Protein AF-A0A8C8VRB6-F1 (afdb_monomer)

Structure (mmCIF, N/CA/C/O backbone):
data_AF-A0A8C8VRB6-F1
#
_entry.id   AF-A0A8C8VRB6-F1
#
loop_
_atom_site.group_PDB
_atom_site.id
_atom_site.type_symbol
_atom_site.label_atom_id
_atom_site.label_alt_id
_atom_site.label_comp_id
_atom_site.label_asym_id
_atom_site.label_entity_id
_atom_site.label_seq_id
_atom_site.pdbx_PDB_ins_code
_atom_site.Cartn_x
_atom_site.Cartn_y
_atom_site.Cartn_z
_atom_site.occupancy
_atom_site.B_iso_or_equiv
_atom_site.auth_seq_id
_atom_site.auth_comp_id
_atom_site.auth_asym_id
_atom_site.auth_atom_id
_atom_site.pdbx_PDB_model_num
ATOM 1 N N . MET A 1 1 ? -21.971 -21.021 -12.990 1.00 37.38 1 MET A N 1
ATOM 2 C CA . MET A 1 1 ? -22.460 -20.361 -11.762 1.00 37.38 1 MET A CA 1
ATOM 3 C C . MET A 1 1 ? -21.632 -20.880 -10.601 1.00 37.38 1 MET A C 1
ATOM 5 O O . MET A 1 1 ? -21.722 -22.059 -10.300 1.00 37.38 1 MET A O 1
ATOM 9 N N . ALA A 1 2 ? -20.735 -20.063 -10.048 1.00 37.47 2 ALA A N 1
ATOM 10 C CA . ALA A 1 2 ? -19.835 -20.488 -8.977 1.00 37.47 2 ALA A CA 1
ATOM 11 C C . ALA A 1 2 ? -20.489 -20.199 -7.619 1.00 37.47 2 ALA A C 1
ATOM 13 O O . ALA A 1 2 ? -20.656 -19.039 -7.243 1.00 37.47 2 ALA A O 1
ATOM 14 N N . GLN A 1 3 ? -20.892 -21.255 -6.909 1.00 40.66 3 GLN A N 1
ATOM 15 C CA . GLN A 1 3 ? -21.327 -21.177 -5.517 1.00 40.66 3 GLN A CA 1
ATOM 16 C C . GLN A 1 3 ? -20.149 -20.713 -4.658 1.00 40.66 3 GLN A C 1
ATOM 18 O O . GLN A 1 3 ? -19.185 -21.440 -4.433 1.00 40.66 3 GLN A O 1
ATOM 23 N N . ARG A 1 4 ? -20.226 -19.469 -4.190 1.00 38.62 4 ARG A N 1
ATOM 24 C CA . ARG A 1 4 ? -19.318 -18.927 -3.184 1.00 38.62 4 ARG A CA 1
ATOM 25 C C . ARG A 1 4 ? -19.752 -19.516 -1.845 1.00 38.62 4 ARG A C 1
ATOM 27 O O . ARG A 1 4 ? -20.738 -19.066 -1.268 1.00 38.62 4 ARG A O 1
ATOM 34 N N . SER A 1 5 ? -19.062 -20.560 -1.395 1.00 39.59 5 SER A N 1
ATOM 35 C CA . SER A 1 5 ? -19.262 -21.134 -0.067 1.00 39.59 5 SER A CA 1
ATOM 36 C C . SER A 1 5 ? -18.956 -20.057 0.971 1.00 39.59 5 SER A C 1
ATOM 38 O O . SER A 1 5 ? -17.799 -19.685 1.181 1.00 39.59 5 SER A O 1
ATOM 40 N N . VAL A 1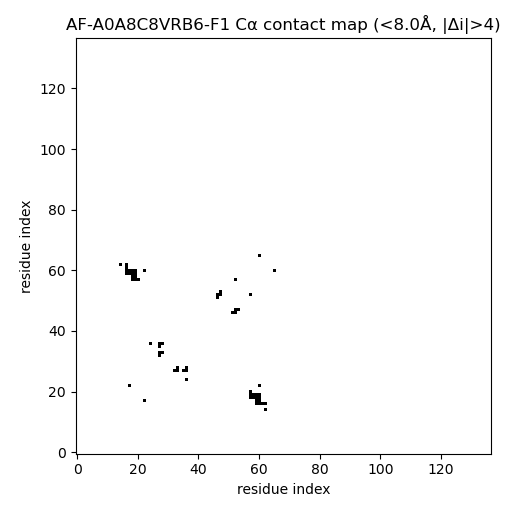 6 ? -20.002 -19.514 1.587 1.00 39.94 6 VAL A N 1
ATOM 41 C CA . VAL A 1 6 ? -19.881 -18.654 2.760 1.00 39.94 6 VAL A CA 1
ATOM 42 C C . VAL A 1 6 ? -19.412 -19.556 3.897 1.00 39.94 6 VAL A C 1
ATOM 44 O O . VAL A 1 6 ? -20.207 -20.236 4.538 1.00 39.94 6 VAL A O 1
ATOM 47 N N . LEU A 1 7 ? -18.098 -19.609 4.108 1.00 40.41 7 LEU A N 1
ATOM 48 C CA . LEU A 1 7 ? -17.514 -20.124 5.339 1.00 40.41 7 LEU A CA 1
ATOM 49 C C . LEU A 1 7 ? -17.917 -19.160 6.457 1.00 40.41 7 LEU A C 1
ATOM 51 O O . LEU A 1 7 ? -17.192 -18.224 6.785 1.00 40.41 7 LEU A O 1
ATOM 55 N N . THR A 1 8 ? -19.101 -19.369 7.033 1.00 40.31 8 THR A N 1
ATOM 56 C CA . THR A 1 8 ? -19.406 -18.861 8.367 1.00 40.31 8 THR A CA 1
ATOM 57 C C . THR A 1 8 ? -18.525 -19.650 9.324 1.00 40.31 8 THR A C 1
ATOM 59 O O . THR A 1 8 ? -18.917 -20.701 9.833 1.00 40.31 8 THR A O 1
ATOM 62 N N . SER A 1 9 ? -17.290 -19.183 9.500 1.00 38.28 9 SER A N 1
ATOM 63 C CA . SER A 1 9 ? -16.442 -19.610 10.600 1.00 38.28 9 SER A CA 1
ATOM 64 C C . SER A 1 9 ? -17.174 -19.232 11.883 1.00 38.28 9 SER A C 1
ATOM 66 O O . SER A 1 9 ? -17.125 -18.086 12.328 1.00 38.28 9 SER A O 1
ATOM 68 N N . LYS A 1 10 ? -17.928 -20.184 12.439 1.00 47.88 10 LYS A N 1
ATOM 69 C CA . LYS A 1 10 ? -18.382 -20.136 13.824 1.00 47.88 10 LYS A CA 1
ATOM 70 C C . LYS A 1 10 ? -17.127 -20.286 14.674 1.00 47.88 10 LYS A C 1
ATOM 72 O O . LYS A 1 10 ? -16.773 -21.387 15.080 1.00 47.88 10 LYS A O 1
ATOM 77 N N . HIS A 1 11 ? -16.397 -19.191 14.861 1.00 42.44 11 HIS A N 1
ATOM 78 C CA . HIS A 1 11 ? -15.470 -19.104 15.973 1.00 42.44 11 HIS A CA 1
ATOM 79 C C . HIS A 1 11 ? -16.326 -19.178 17.231 1.00 42.44 11 HIS A C 1
ATOM 81 O O . HIS A 1 11 ? -17.043 -18.237 17.557 1.00 42.44 11 HIS A O 1
ATOM 87 N N . SER A 1 12 ? -16.290 -20.338 17.882 1.00 45.09 12 SER A N 1
ATOM 88 C CA . SER A 1 12 ? -16.631 -20.489 19.288 1.00 45.09 12 SER A CA 1
ATOM 89 C C . SER A 1 12 ? -15.631 -19.644 20.073 1.00 45.09 12 SER A C 1
ATOM 91 O O . SER A 1 12 ? -14.579 -20.126 20.497 1.00 45.09 12 SER A O 1
ATOM 93 N N . VAL A 1 13 ? -15.893 -18.340 20.138 1.00 46.09 13 VAL A N 1
ATOM 94 C CA . VAL A 1 13 ? -15.197 -17.443 21.050 1.00 46.09 13 VAL A CA 1
ATOM 95 C C . VAL A 1 13 ? -15.607 -17.903 22.436 1.00 46.09 13 VAL A C 1
ATOM 97 O O . VAL A 1 13 ? -16.791 -18.071 22.697 1.00 46.09 13 VAL A O 1
ATOM 100 N N . SER A 1 14 ? -14.622 -18.196 23.277 1.00 44.44 14 SER A N 1
ATOM 101 C CA . SER A 1 14 ? -14.837 -18.550 24.674 1.00 44.44 14 SER A CA 1
ATOM 102 C C . SER A 1 14 ? -15.717 -17.476 25.317 1.00 44.44 14 SER A C 1
ATOM 104 O O . SER A 1 14 ? -15.251 -16.361 25.538 1.00 44.44 14 SER A O 1
ATOM 106 N N . GLU A 1 15 ? -16.981 -17.820 25.564 1.00 52.44 15 GLU A N 1
ATOM 107 C CA . GLU A 1 15 ? -18.010 -17.033 26.251 1.00 52.44 15 GLU A CA 1
ATOM 108 C C . GLU A 1 15 ? -17.627 -16.902 27.731 1.00 52.44 15 GLU A C 1
ATOM 110 O O . GLU A 1 15 ? -18.262 -17.477 28.608 1.00 52.44 15 GLU A O 1
ATOM 115 N N . ILE A 1 16 ? -16.510 -16.239 28.033 1.00 55.19 16 ILE A N 1
ATOM 116 C CA . ILE A 1 16 ? -16.283 -15.741 29.387 1.00 55.19 16 ILE A CA 1
ATOM 117 C C . ILE A 1 16 ? -17.042 -14.420 29.421 1.00 55.19 16 ILE A C 1
ATOM 119 O O . ILE A 1 16 ? -16.615 -13.484 28.740 1.00 55.19 16 ILE A O 1
ATOM 123 N N . PRO A 1 17 ? -18.181 -14.342 30.125 1.00 61.75 17 PRO A N 1
ATOM 124 C CA . PRO A 1 17 ? -19.007 -13.153 30.082 1.00 61.75 17 PRO A CA 1
ATOM 125 C C . PRO A 1 17 ? -18.213 -11.983 30.670 1.00 61.75 17 PRO A C 1
ATOM 127 O O . PRO A 1 17 ? -17.714 -12.065 31.795 1.00 61.75 17 PRO A O 1
ATOM 130 N N . GLU A 1 18 ? -18.047 -10.916 29.891 1.00 66.50 18 GLU A N 1
ATOM 131 C CA . GLU A 1 18 ? -17.346 -9.718 30.351 1.00 66.50 18 GLU A CA 1
ATOM 132 C C . GLU A 1 18 ? -18.198 -9.064 31.447 1.00 66.50 18 GLU A C 1
ATOM 134 O O . GLU A 1 18 ? -19.415 -8.893 31.291 1.00 66.50 18 GLU A O 1
ATOM 139 N N . ILE A 1 19 ? -17.580 -8.744 32.582 1.00 78.38 19 ILE A N 1
ATOM 140 C CA . ILE A 1 19 ? -18.267 -8.076 33.687 1.00 78.38 19 ILE A CA 1
ATOM 141 C C . ILE A 1 19 ? -18.457 -6.602 33.292 1.00 78.38 19 ILE A C 1
ATOM 143 O O . ILE A 1 19 ? -17.626 -6.009 32.601 1.00 78.38 19 ILE A O 1
ATOM 147 N N . VAL A 1 20 ? -19.592 -6.009 33.669 1.00 79.31 20 VAL A N 1
ATOM 148 C CA . VAL A 1 20 ? -19.974 -4.645 33.257 1.00 79.31 20 VAL A CA 1
ATOM 149 C C . VAL A 1 20 ? -18.933 -3.576 33.632 1.00 79.31 20 VAL A C 1
ATOM 151 O O . VAL A 1 20 ? -18.783 -2.595 32.902 1.00 79.31 20 VAL A O 1
ATOM 154 N N . ASP A 1 21 ? -18.194 -3.750 34.728 1.00 80.81 21 ASP A N 1
ATOM 155 C CA . ASP A 1 21 ? -17.138 -2.828 35.159 1.00 80.81 21 ASP A CA 1
ATOM 156 C C . ASP A 1 21 ? -15.890 -2.888 34.262 1.00 80.81 21 ASP A C 1
ATOM 158 O O . ASP A 1 21 ? -15.427 -1.840 33.797 1.00 80.81 21 ASP A O 1
ATOM 162 N N . ASP A 1 22 ? -15.398 -4.090 33.947 1.00 82.19 22 ASP A N 1
ATOM 163 C CA . ASP A 1 22 ? -14.299 -4.311 32.993 1.00 82.19 22 ASP A CA 1
ATOM 164 C C . ASP A 1 22 ? -14.646 -3.724 31.624 1.00 82.19 22 ASP A C 1
ATOM 166 O O . ASP A 1 22 ? -13.861 -3.003 31.001 1.00 82.19 22 ASP A O 1
ATOM 170 N N . PHE A 1 23 ? -15.879 -3.961 31.191 1.00 83.69 23 PHE A N 1
ATOM 171 C CA . PHE A 1 23 ? -16.415 -3.432 29.955 1.00 83.69 23 PHE A CA 1
ATOM 172 C C . PHE A 1 23 ? -16.425 -1.900 29.897 1.00 83.69 23 PHE A C 1
ATOM 174 O O . PHE A 1 23 ? -15.981 -1.311 28.905 1.00 83.69 23 PHE A O 1
ATOM 181 N N . LEU A 1 24 ? -16.934 -1.242 30.943 1.00 84.50 24 LEU A N 1
ATOM 182 C CA . LEU A 1 24 ? -16.966 0.218 31.034 1.00 84.50 24 LEU A CA 1
ATOM 183 C C . LEU A 1 24 ? -15.546 0.783 31.024 1.00 84.50 24 LEU A C 1
ATOM 185 O O . LEU A 1 24 ? -15.276 1.735 30.290 1.00 84.50 24 LEU A O 1
ATOM 189 N N . CYS A 1 25 ? -14.618 0.157 31.749 1.00 88.25 25 CYS A N 1
ATOM 190 C CA . CYS A 1 25 ? -13.213 0.553 31.736 1.00 88.25 25 CYS A CA 1
ATOM 191 C C . CYS A 1 25 ? -12.616 0.442 30.324 1.00 88.25 25 CYS A C 1
ATOM 193 O O . CYS A 1 25 ? -12.082 1.422 29.795 1.00 88.25 25 CYS A O 1
ATOM 195 N N . ASN A 1 26 ? -12.779 -0.711 29.671 1.00 87.31 26 ASN A N 1
ATOM 196 C CA . ASN A 1 26 ? -12.305 -0.961 28.308 1.00 87.31 26 ASN A CA 1
ATOM 197 C C . ASN A 1 26 ? -12.916 0.023 27.297 1.00 87.31 26 ASN A C 1
ATOM 199 O O . ASN A 1 26 ? -12.225 0.534 26.408 1.00 87.31 26 ASN A O 1
ATOM 203 N N . PHE A 1 27 ? -14.205 0.334 27.445 1.00 87.00 27 PHE A N 1
ATOM 204 C CA . PHE A 1 27 ? -14.904 1.317 26.626 1.00 87.00 27 PHE A CA 1
ATOM 205 C C . PHE A 1 27 ? -14.315 2.722 26.796 1.00 87.00 27 PHE A C 1
ATOM 207 O O . PHE A 1 27 ? -13.968 3.362 25.801 1.00 87.00 27 PHE A O 1
ATOM 214 N N . LEU A 1 28 ? -14.161 3.197 28.035 1.00 90.50 28 LEU A N 1
ATOM 215 C CA . LEU A 1 28 ? -13.638 4.534 28.325 1.00 90.50 28 LEU A CA 1
ATOM 216 C C . LEU A 1 28 ? -12.186 4.692 27.848 1.00 90.50 28 LEU A C 1
ATOM 218 O O . LEU A 1 28 ? -11.851 5.728 27.267 1.00 90.50 28 LEU A O 1
ATOM 222 N N . VAL A 1 29 ? -11.352 3.654 28.001 1.00 89.69 29 VAL A N 1
ATOM 223 C CA . VAL A 1 29 ? -9.986 3.615 27.449 1.00 89.69 29 VAL A CA 1
ATOM 224 C C . VAL A 1 29 ? -10.018 3.742 25.929 1.00 89.69 29 VAL A C 1
ATOM 226 O O . VAL A 1 29 ? -9.342 4.605 25.366 1.00 89.69 29 VAL A O 1
ATOM 229 N N . ARG A 1 30 ? -10.833 2.928 25.246 1.00 85.62 30 ARG A N 1
ATOM 230 C CA . ARG A 1 30 ? -10.921 2.948 23.778 1.00 85.62 30 ARG A CA 1
ATOM 231 C C . ARG A 1 30 ? -11.426 4.283 23.237 1.00 85.62 30 ARG A C 1
ATOM 233 O O . ARG A 1 30 ? -10.991 4.708 22.170 1.00 85.62 30 ARG A O 1
ATOM 240 N N . MET A 1 31 ? -12.330 4.936 23.959 1.00 88.94 31 MET A N 1
ATOM 241 C CA . MET A 1 31 ? -12.861 6.250 23.595 1.00 88.94 31 MET A CA 1
ATOM 242 C C . MET A 1 31 ? -11.939 7.412 24.003 1.00 88.94 31 MET A C 1
ATOM 244 O O . MET A 1 31 ? -12.255 8.563 23.713 1.00 88.94 31 MET A O 1
ATOM 248 N N . GLY A 1 32 ? -10.802 7.141 24.658 1.00 91.06 32 GLY A N 1
ATOM 249 C CA . GLY A 1 32 ? -9.841 8.163 25.084 1.00 91.06 32 GLY A CA 1
ATOM 250 C C . GLY A 1 32 ? -10.330 9.037 26.244 1.00 91.06 32 GLY A C 1
ATOM 251 O O . GLY A 1 32 ? -9.832 10.144 26.441 1.00 91.06 32 GLY A O 1
ATOM 252 N N . MET A 1 33 ? -11.305 8.566 27.023 1.00 93.88 33 MET A N 1
ATOM 253 C CA . MET A 1 33 ? -11.953 9.327 28.095 1.00 93.88 33 MET A CA 1
ATOM 254 C C . MET A 1 33 ? -11.252 9.126 29.446 1.00 93.88 33 MET A C 1
ATOM 256 O O . MET A 1 33 ? -11.859 8.685 30.418 1.00 93.88 33 MET A O 1
ATOM 260 N N . ALA A 1 34 ? -9.962 9.465 29.521 1.00 92.25 34 ALA A N 1
ATOM 261 C CA . ALA A 1 34 ? -9.115 9.161 30.681 1.00 92.25 34 ALA A CA 1
ATOM 262 C C . ALA A 1 34 ? -9.598 9.792 32.003 1.00 92.25 34 ALA A C 1
ATOM 264 O O . ALA A 1 34 ? -9.564 9.139 33.037 1.00 92.25 34 ALA A O 1
ATOM 265 N N . ARG A 1 35 ? -10.098 11.037 31.979 1.00 95.00 35 ARG A N 1
ATOM 266 C CA . ARG A 1 35 ? -10.644 11.685 33.190 1.00 95.00 35 ARG A CA 1
ATOM 267 C C . ARG A 1 35 ? -11.934 11.023 33.670 1.00 95.00 35 ARG A C 1
ATOM 269 O O . ARG A 1 35 ? -12.128 10.856 34.862 1.00 95.00 35 ARG A O 1
ATOM 276 N N . THR A 1 36 ? -12.805 10.642 32.737 1.00 94.62 36 THR A N 1
ATOM 277 C CA . THR A 1 36 ? -14.053 9.937 33.057 1.00 94.62 36 THR A CA 1
ATOM 278 C C . THR A 1 36 ? -13.765 8.554 33.620 1.00 94.62 36 THR A C 1
ATOM 280 O O . THR A 1 36 ? -14.440 8.138 34.551 1.00 94.62 36 THR A O 1
ATOM 283 N N . LEU A 1 37 ? -12.751 7.868 33.086 1.00 94.00 37 LEU A N 1
ATOM 284 C CA . LEU A 1 37 ? -12.278 6.595 33.617 1.00 94.00 37 LEU A CA 1
ATOM 285 C C . LEU A 1 37 ? -11.804 6.730 35.068 1.00 94.00 37 LEU A C 1
ATOM 287 O O . LEU A 1 37 ? -12.220 5.939 35.905 1.00 94.00 37 LEU A O 1
ATOM 291 N N . ASP A 1 38 ? -10.993 7.744 35.363 1.00 93.00 38 ASP A N 1
ATOM 292 C CA . ASP A 1 38 ? -10.447 7.989 36.703 1.00 93.00 38 ASP A CA 1
ATOM 293 C C . ASP A 1 38 ? -11.541 8.306 37.739 1.00 93.00 38 ASP A C 1
ATOM 295 O O . ASP A 1 38 ? -11.590 7.703 38.815 1.00 93.00 38 ASP A O 1
ATOM 299 N N . CYS A 1 39 ? -12.489 9.182 37.382 1.00 94.50 39 CYS A N 1
ATOM 300 C CA . CYS A 1 39 ? -13.660 9.457 38.218 1.00 94.50 39 CYS A CA 1
ATOM 301 C C . CYS A 1 39 ? -14.510 8.197 38.428 1.00 94.50 39 CYS A C 1
ATOM 303 O O . CYS A 1 39 ? -14.851 7.873 39.562 1.00 94.50 39 CYS A O 1
ATOM 305 N N . PHE A 1 40 ? -14.805 7.462 37.349 1.00 91.19 40 PHE A N 1
ATOM 306 C CA . PHE A 1 40 ? -15.604 6.239 37.411 1.00 91.19 40 PHE A CA 1
ATOM 307 C C . PHE A 1 40 ? -14.966 5.197 38.332 1.00 91.19 40 PHE A C 1
ATOM 309 O O . PHE A 1 40 ? -15.637 4.678 39.216 1.00 91.19 40 PHE A O 1
ATOM 316 N N . GLN A 1 41 ? -13.670 4.919 38.168 1.00 89.31 41 GLN A N 1
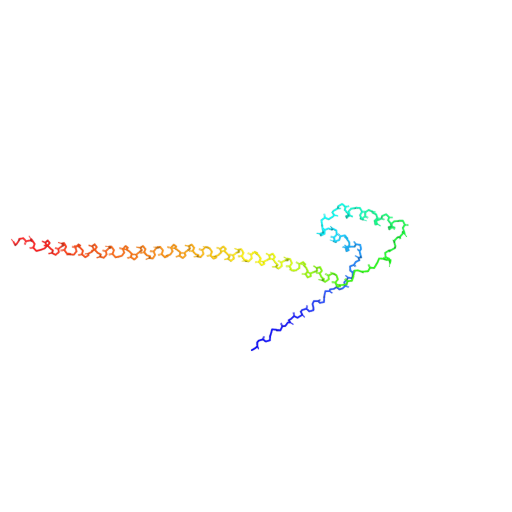ATOM 317 C CA . GLN A 1 41 ? -12.955 3.953 39.001 1.00 89.31 41 GLN A CA 1
ATOM 318 C C . GLN A 1 41 ? -12.968 4.367 40.474 1.00 89.31 41 GLN A C 1
ATOM 320 O O . GLN A 1 41 ? -13.253 3.537 41.335 1.00 89.31 41 GLN A O 1
ATOM 325 N N . THR A 1 42 ? -12.719 5.646 40.765 1.00 91.75 42 THR A N 1
ATOM 326 C CA . THR A 1 42 ? -12.731 6.173 42.137 1.00 91.75 42 THR A CA 1
ATOM 327 C C . THR A 1 42 ? -14.099 5.998 42.801 1.00 91.75 42 THR A C 1
ATOM 329 O O . THR A 1 42 ? -14.193 5.396 43.872 1.00 91.75 42 THR A O 1
ATOM 332 N N . GLU A 1 43 ? -15.172 6.451 42.149 1.00 90.38 43 GLU A N 1
ATOM 333 C CA . GLU A 1 43 ? -16.541 6.329 42.670 1.00 90.38 43 GLU A CA 1
ATOM 334 C C . GLU A 1 43 ? -16.972 4.864 42.823 1.00 90.38 43 GLU A C 1
ATOM 336 O O . GLU A 1 43 ? -17.591 4.489 43.820 1.00 90.38 43 GLU A O 1
ATOM 341 N N . TRP A 1 44 ? -16.603 4.013 41.864 1.00 85.94 44 TRP A N 1
ATOM 342 C CA . TRP A 1 44 ? -16.927 2.590 41.874 1.00 85.94 44 TRP A CA 1
ATOM 343 C C . TRP A 1 44 ? -16.273 1.854 43.049 1.00 85.94 44 TRP A C 1
ATOM 345 O O . TRP A 1 44 ? -16.949 1.119 43.774 1.00 85.94 44 TRP A O 1
ATOM 355 N N . TYR A 1 45 ? -14.980 2.095 43.300 1.00 84.94 45 TYR A N 1
ATOM 356 C CA . TYR A 1 45 ? -14.278 1.518 44.451 1.00 84.94 45 TYR A CA 1
ATOM 357 C C . TYR A 1 45 ? -14.851 2.007 45.784 1.00 84.94 45 TYR A C 1
ATOM 359 O O . TYR A 1 45 ? -14.999 1.208 46.714 1.00 84.94 45 TYR A O 1
ATOM 367 N N . GLU A 1 46 ? -15.213 3.288 45.888 1.00 89.44 46 GLU A N 1
ATOM 368 C CA . GLU A 1 46 ? -15.861 3.820 47.088 1.00 89.44 46 GLU A CA 1
ATOM 369 C C . GLU A 1 46 ? -17.215 3.158 47.368 1.00 89.44 46 GLU A C 1
ATOM 371 O O . GLU A 1 46 ? -17.509 2.808 48.514 1.00 89.44 46 GLU A O 1
ATOM 376 N N . LEU A 1 47 ? -18.047 2.978 46.339 1.00 85.69 47 LEU A N 1
ATOM 377 C CA . LEU A 1 47 ? -19.363 2.349 46.471 1.00 85.69 47 LEU A CA 1
ATOM 378 C C . LEU A 1 47 ? -19.257 0.865 46.838 1.00 85.69 47 LEU A C 1
ATOM 380 O O . LEU A 1 47 ? -20.035 0.387 47.668 1.00 85.69 47 LEU A O 1
ATOM 384 N N . MET A 1 48 ? -18.254 0.163 46.302 1.00 81.75 48 MET A N 1
ATOM 385 C CA . MET A 1 48 ? -17.938 -1.208 46.706 1.00 81.75 48 MET A CA 1
ATOM 386 C C . MET A 1 48 ? -17.515 -1.297 48.178 1.00 81.75 48 MET A C 1
ATOM 388 O O . MET A 1 48 ? -18.002 -2.162 48.902 1.00 81.75 48 MET A O 1
ATOM 392 N N . GLN A 1 49 ? -16.638 -0.404 48.650 1.00 83.62 49 GLN A N 1
ATOM 393 C CA . GLN A 1 49 ? -16.198 -0.400 50.054 1.00 83.62 49 GLN A CA 1
ATOM 394 C C . GLN A 1 49 ? -17.334 -0.078 51.028 1.00 83.62 49 GLN A C 1
ATOM 396 O O . GLN A 1 49 ? -17.384 -0.631 52.125 1.00 83.62 49 GLN A O 1
ATOM 401 N N . LYS A 1 50 ? -18.260 0.797 50.622 1.00 87.94 50 LYS A N 1
ATOM 402 C CA . LYS A 1 50 ? -19.457 1.153 51.397 1.00 87.94 50 LYS A CA 1
ATOM 403 C C . LYS A 1 50 ? -20.524 0.046 51.391 1.00 87.94 50 LYS A C 1
ATOM 405 O O . LYS A 1 50 ? -21.537 0.199 52.066 1.00 87.94 50 LYS A O 1
ATOM 410 N N . GLY A 1 51 ? -20.319 -1.044 50.644 1.00 78.00 51 GLY A N 1
ATOM 411 C CA . GLY A 1 51 ? -21.278 -2.145 50.510 1.00 78.00 51 GLY A CA 1
ATOM 412 C C . GLY A 1 51 ? -22.558 -1.760 49.763 1.00 78.00 51 GLY A C 1
ATOM 413 O O . GLY A 1 51 ? -23.551 -2.471 49.853 1.00 78.00 51 GLY A O 1
ATOM 414 N N . ALA A 1 52 ? -22.555 -0.629 49.049 1.00 79.50 52 ALA A N 1
ATOM 415 C CA . ALA A 1 52 ? -23.713 -0.145 48.296 1.00 79.50 52 ALA A CA 1
ATOM 416 C C . ALA A 1 52 ? -23.899 -0.885 46.959 1.00 79.50 52 ALA A C 1
ATOM 418 O O . ALA A 1 52 ? -24.954 -0.773 46.340 1.00 79.50 52 ALA A O 1
ATOM 419 N N . ILE A 1 53 ? -22.866 -1.606 46.513 1.00 73.81 53 ILE A N 1
ATOM 420 C CA . ILE A 1 53 ? -22.858 -2.432 45.305 1.00 73.81 53 ILE A CA 1
ATOM 421 C C . ILE A 1 53 ? -22.180 -3.757 45.661 1.00 73.81 53 ILE A C 1
ATOM 423 O O . ILE A 1 53 ? -20.990 -3.771 45.994 1.00 73.81 53 ILE A O 1
ATOM 427 N N . GLU A 1 54 ? -22.903 -4.875 45.581 1.00 70.25 54 GLU A N 1
ATOM 428 C CA . GLU A 1 54 ? -22.290 -6.199 45.677 1.00 70.25 54 GLU A CA 1
ATOM 429 C C . GLU A 1 54 ? -21.867 -6.698 44.293 1.00 70.25 54 GLU A C 1
ATOM 431 O O . GLU A 1 54 ? -22.541 -6.467 43.291 1.00 70.25 54 GLU A O 1
ATOM 436 N N . ARG A 1 55 ? -20.782 -7.486 44.214 1.00 67.19 55 ARG A N 1
ATOM 437 C CA . ARG A 1 55 ? -20.365 -8.110 42.940 1.00 67.19 55 ARG A CA 1
ATOM 438 C C . ARG A 1 55 ? -21.447 -8.985 42.299 1.00 67.19 55 ARG A C 1
ATOM 440 O O . ARG A 1 55 ? -21.382 -9.230 41.102 1.00 67.19 55 ARG A O 1
ATOM 447 N N . LYS A 1 56 ? -22.406 -9.479 43.086 1.00 65.69 56 LYS A N 1
ATOM 448 C CA . LYS A 1 56 ? -23.537 -10.278 42.596 1.0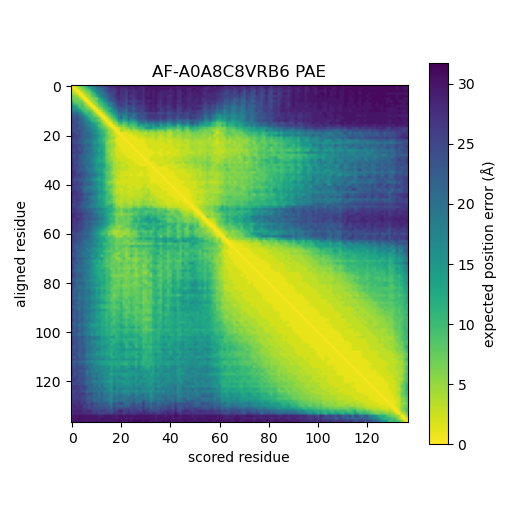0 65.69 56 LYS A CA 1
ATOM 449 C C . LYS A 1 56 ? -24.599 -9.441 41.884 1.00 65.69 56 LYS A C 1
ATOM 451 O O . LYS A 1 56 ? -25.332 -9.997 41.074 1.00 65.69 56 LYS A O 1
ATOM 456 N N . ASP A 1 57 ? -24.653 -8.140 42.161 1.00 66.06 57 ASP A N 1
ATOM 457 C CA . ASP A 1 57 ? -25.588 -7.208 41.523 1.00 66.06 57 ASP A CA 1
ATOM 458 C C . ASP A 1 57 ? -25.073 -6.730 40.157 1.00 66.06 57 ASP A C 1
ATOM 460 O O . ASP A 1 57 ? -25.817 -6.153 39.362 1.00 66.06 57 ASP A O 1
ATOM 464 N N . ILE A 1 58 ? -23.793 -6.982 39.863 1.00 68.44 58 ILE A N 1
ATOM 465 C CA . ILE A 1 58 ? -23.159 -6.629 38.598 1.00 68.44 58 ILE A CA 1
ATOM 466 C C . ILE A 1 58 ? -23.482 -7.723 37.577 1.00 68.44 58 ILE A C 1
ATOM 468 O O . ILE A 1 58 ? -23.015 -8.858 37.675 1.00 68.44 58 ILE A O 1
ATOM 472 N N . GLY A 1 59 ? -24.307 -7.371 36.593 1.00 70.88 59 GLY A N 1
ATOM 473 C CA . GLY A 1 59 ? -24.633 -8.248 35.473 1.00 70.88 59 GLY A CA 1
ATOM 474 C C . GLY A 1 59 ? -23.461 -8.454 34.509 1.00 70.88 59 GLY A C 1
ATOM 475 O O . GLY A 1 59 ? -22.397 -7.844 34.628 1.00 70.88 59 GLY A O 1
ATOM 476 N N . PHE A 1 60 ? -23.690 -9.297 33.506 1.00 75.62 60 PHE A N 1
ATOM 477 C CA . PHE A 1 60 ? -22.760 -9.513 32.402 1.00 75.62 60 PHE A CA 1
ATOM 478 C C . PHE A 1 60 ? -23.130 -8.668 31.187 1.00 75.62 60 PHE A C 1
ATOM 480 O O . PHE A 1 60 ? -24.299 -8.335 30.970 1.00 75.62 60 PHE A O 1
ATOM 487 N N . VAL A 1 61 ? -22.135 -8.347 30.366 1.00 72.56 61 VAL A N 1
ATOM 488 C CA . VAL A 1 61 ? -22.363 -7.699 29.075 1.00 72.56 61 VAL A CA 1
ATOM 489 C C . VAL A 1 61 ? -22.943 -8.713 28.088 1.00 72.56 61 VAL A C 1
ATOM 491 O O . VAL A 1 61 ? -22.401 -9.808 27.961 1.00 72.56 61 VAL A O 1
ATOM 494 N N . PRO A 1 62 ? -24.014 -8.372 27.348 1.00 75.88 62 PRO A N 1
ATOM 495 C CA . PRO A 1 62 ? -24.555 -9.259 26.326 1.00 75.88 62 PRO A CA 1
ATOM 496 C C . PRO A 1 62 ? -23.529 -9.580 25.229 1.00 75.88 62 PRO A C 1
ATOM 498 O O . PRO A 1 62 ? -22.976 -8.667 24.610 1.00 75.88 62 PRO A O 1
ATOM 501 N N . ASP A 1 63 ? -23.369 -10.863 24.902 1.00 72.25 63 ASP A N 1
ATOM 502 C CA . ASP A 1 63 ? -22.360 -11.368 23.950 1.00 72.25 63 ASP A CA 1
ATOM 503 C C . ASP A 1 63 ? -22.401 -10.689 22.571 1.00 72.25 63 ASP A C 1
ATOM 505 O O . ASP A 1 63 ? -21.374 -10.487 21.920 1.00 72.25 63 ASP A O 1
ATOM 509 N N . MET A 1 64 ? -23.589 -10.266 22.126 1.00 73.69 64 MET A N 1
ATOM 510 C CA . MET A 1 64 ? -23.774 -9.547 20.861 1.00 73.69 64 MET A CA 1
ATOM 511 C C . MET A 1 64 ? -22.997 -8.225 20.802 1.00 73.69 64 MET A C 1
ATOM 513 O O . MET A 1 64 ? -22.552 -7.820 19.725 1.00 73.69 64 MET A O 1
ATOM 517 N N . TYR A 1 65 ? -22.820 -7.537 21.933 1.00 77.06 65 TYR A N 1
ATOM 518 C CA . TYR A 1 65 ? -22.077 -6.280 21.977 1.00 77.06 65 TYR A CA 1
ATOM 519 C C . TYR A 1 65 ? -20.570 -6.522 21.849 1.00 77.06 65 TYR A C 1
ATOM 521 O O . TYR A 1 65 ? -19.903 -5.867 21.044 1.00 77.06 65 TYR A O 1
ATOM 529 N N . THR A 1 66 ? -20.046 -7.510 22.574 1.00 76.62 66 THR A N 1
ATOM 530 C CA . THR A 1 66 ? -18.646 -7.948 22.482 1.00 76.62 66 THR A CA 1
ATOM 531 C C . THR A 1 66 ? -18.320 -8.437 21.071 1.00 76.62 66 THR A C 1
ATOM 533 O O . THR A 1 66 ? -17.296 -8.063 20.491 1.00 76.62 66 THR A O 1
ATOM 536 N N . TYR A 1 67 ? -19.243 -9.176 20.451 1.00 81.06 67 TYR A N 1
ATOM 537 C CA . TYR A 1 67 ? -19.116 -9.605 19.062 1.00 81.06 67 TYR A CA 1
ATOM 538 C C . TYR A 1 67 ? -19.061 -8.424 18.081 1.00 81.06 67 TYR A C 1
ATOM 540 O O . TYR A 1 67 ? -18.174 -8.368 17.224 1.00 81.06 67 TYR A O 1
ATOM 548 N N . ASN A 1 68 ? -19.947 -7.435 18.229 1.00 85.81 68 ASN A N 1
ATOM 549 C CA . ASN A 1 68 ? -19.931 -6.233 17.392 1.00 85.81 68 ASN A CA 1
ATOM 550 C C . ASN A 1 68 ? -18.633 -5.431 17.551 1.00 85.81 68 ASN A C 1
ATOM 552 O O . ASN A 1 68 ? -18.064 -4.999 16.550 1.00 85.81 68 ASN A O 1
ATOM 556 N N . GLN A 1 69 ? -18.108 -5.284 18.772 1.00 83.25 69 GLN A N 1
ATOM 557 C CA . GLN A 1 69 ? -16.810 -4.635 18.977 1.00 83.25 69 GLN A CA 1
ATOM 558 C C . GLN A 1 69 ? -15.676 -5.359 18.254 1.00 83.25 69 GLN A C 1
ATOM 560 O O . GLN A 1 69 ? -14.831 -4.713 17.627 1.00 83.25 69 GLN A O 1
ATOM 565 N N . HIS A 1 70 ? -15.644 -6.689 18.342 1.00 83.81 70 HIS A N 1
ATOM 566 C CA . HIS A 1 70 ? -14.642 -7.491 17.656 1.00 83.81 70 HIS A CA 1
ATOM 567 C C . HIS A 1 70 ? -14.732 -7.293 16.139 1.00 83.81 70 HIS A C 1
ATOM 569 O O . HIS A 1 70 ? -13.724 -7.015 15.484 1.00 83.81 70 HIS A O 1
ATOM 575 N N . LEU A 1 71 ? -15.944 -7.358 15.579 1.00 89.56 71 LEU A N 1
ATOM 576 C CA . LEU A 1 71 ? -16.178 -7.088 14.162 1.00 89.56 71 LEU A CA 1
ATOM 577 C C . LEU A 1 71 ? -15.726 -5.684 13.757 1.00 89.56 71 LEU A C 1
ATOM 579 O O . LEU A 1 71 ? -15.096 -5.526 12.714 1.00 89.56 71 LEU A O 1
ATOM 583 N N . GLU A 1 72 ? -16.005 -4.665 14.565 1.00 90.06 72 GLU A N 1
ATOM 584 C CA . GLU A 1 72 ? -15.552 -3.304 14.295 1.00 90.06 72 GLU A CA 1
ATOM 585 C C . GLU A 1 72 ? -14.027 -3.168 14.317 1.00 90.06 72 GLU A C 1
ATOM 587 O 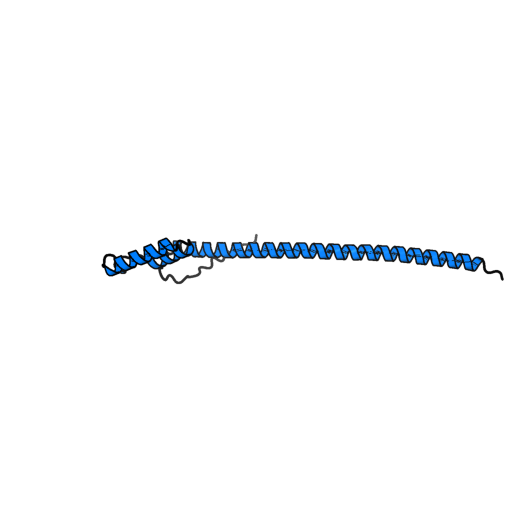O . GLU A 1 72 ? -13.458 -2.503 13.446 1.00 90.06 72 GLU A O 1
ATOM 592 N N . MET A 1 73 ? -13.354 -3.776 15.299 1.00 89.31 73 MET A N 1
ATOM 593 C CA . MET A 1 73 ? -11.890 -3.794 15.372 1.00 89.31 73 MET A CA 1
ATOM 594 C C . MET A 1 73 ? -11.291 -4.448 14.131 1.00 89.31 73 MET A C 1
ATOM 596 O O . MET A 1 73 ? -10.395 -3.875 13.508 1.00 89.31 73 MET A O 1
ATOM 600 N N . GLU A 1 74 ? -11.841 -5.590 13.727 1.00 93.31 74 GLU A N 1
ATOM 601 C CA . GLU A 1 74 ? -11.393 -6.312 12.544 1.00 93.31 74 GLU A CA 1
ATOM 602 C C . GLU A 1 74 ? -11.650 -5.504 11.266 1.00 93.31 74 GLU A C 1
ATOM 604 O O . GLU A 1 74 ? -10.777 -5.380 10.407 1.00 93.31 74 GLU A O 1
ATOM 609 N N . ASN A 1 75 ? -12.803 -4.840 11.165 1.00 95.62 75 ASN A N 1
ATOM 610 C CA . ASN A 1 75 ? -13.121 -3.965 10.039 1.00 95.62 75 ASN A CA 1
ATOM 611 C C . ASN A 1 75 ? -12.150 -2.777 9.949 1.00 95.62 75 ASN A C 1
ATOM 613 O O . ASN A 1 75 ? -11.688 -2.433 8.860 1.00 95.62 75 ASN A O 1
ATOM 617 N N . ARG A 1 76 ? -11.803 -2.162 11.090 1.00 95.56 76 ARG A N 1
ATOM 618 C CA . ARG A 1 76 ? -10.799 -1.087 11.158 1.00 95.56 76 ARG A CA 1
ATOM 619 C C . ARG A 1 76 ? -9.417 -1.588 10.736 1.00 95.56 76 ARG A C 1
ATOM 621 O O . ARG A 1 76 ? -8.754 -0.914 9.945 1.00 95.56 76 ARG A O 1
ATOM 628 N N . ARG A 1 77 ? -9.002 -2.766 11.211 1.00 96.31 77 ARG A N 1
ATOM 629 C CA . ARG A 1 77 ? -7.727 -3.399 10.839 1.00 96.31 77 ARG A CA 1
ATOM 630 C C . ARG A 1 77 ? -7.656 -3.655 9.334 1.00 96.31 77 ARG A C 1
ATOM 632 O O . ARG A 1 77 ? -6.731 -3.178 8.680 1.00 96.31 77 ARG A O 1
ATOM 639 N N . LEU A 1 78 ? -8.673 -4.312 8.778 1.00 97.50 78 LEU A N 1
ATOM 640 C CA . LEU A 1 78 ? -8.755 -4.633 7.352 1.00 97.50 78 LEU A CA 1
ATOM 641 C C . LEU A 1 78 ? -8.779 -3.380 6.472 1.00 97.50 78 LEU A C 1
ATOM 643 O O . LEU A 1 78 ? -8.114 -3.341 5.439 1.00 97.50 78 LEU A O 1
ATOM 647 N N . LYS A 1 79 ? -9.491 -2.322 6.882 1.00 98.00 79 LYS A N 1
ATOM 648 C CA . LYS A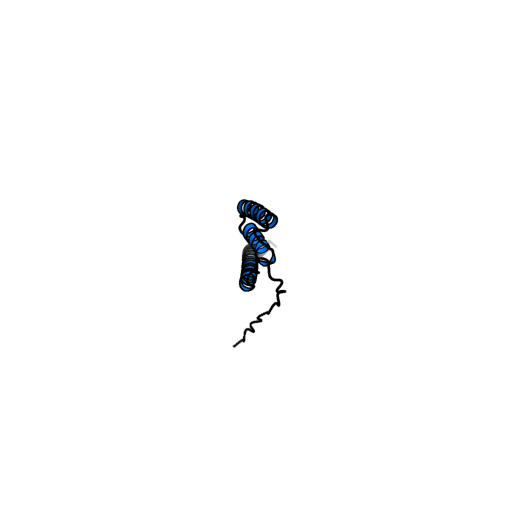 1 79 ? -9.471 -1.032 6.174 1.00 98.00 79 LYS A CA 1
ATOM 649 C C . LYS A 1 79 ? -8.071 -0.422 6.146 1.00 98.00 79 LYS A C 1
ATOM 651 O O . LYS A 1 79 ? -7.635 0.037 5.094 1.00 98.00 79 LYS A O 1
ATOM 656 N N . LYS A 1 80 ? -7.348 -0.447 7.268 1.00 98.00 80 LYS A N 1
ATOM 657 C CA . LYS A 1 80 ? -5.969 0.058 7.339 1.00 98.00 80 LYS A CA 1
ATOM 658 C C . LYS A 1 80 ? -5.024 -0.744 6.440 1.00 98.00 80 LYS A C 1
ATOM 660 O O . LYS A 1 80 ? -4.222 -0.157 5.719 1.00 98.00 80 LYS A O 1
ATOM 665 N N . GLU A 1 81 ? -5.134 -2.069 6.450 1.00 97.75 81 GLU A N 1
ATOM 666 C CA . GLU A 1 81 ? -4.352 -2.940 5.564 1.00 97.75 81 GLU A CA 1
ATOM 667 C C . GLU A 1 81 ? -4.656 -2.670 4.091 1.00 97.75 81 GLU A C 1
ATOM 669 O O . GLU A 1 81 ? -3.733 -2.525 3.290 1.00 97.75 81 GLU A O 1
ATOM 674 N N . LEU A 1 82 ? -5.933 -2.515 3.736 1.00 98.19 82 LEU A N 1
ATOM 675 C CA . LEU A 1 82 ? -6.349 -2.187 2.376 1.00 98.19 82 LEU A CA 1
ATOM 676 C C . LEU A 1 82 ? -5.730 -0.871 1.886 1.00 98.19 82 LEU A C 1
ATOM 678 O O . LEU A 1 82 ? -5.224 -0.820 0.766 1.00 98.19 82 LEU A O 1
ATOM 682 N N . GLU A 1 83 ? -5.741 0.180 2.707 1.00 98.25 83 GLU A N 1
ATOM 683 C CA . GLU A 1 83 ? -5.117 1.458 2.344 1.00 98.25 83 GLU A CA 1
ATOM 684 C C . GLU A 1 83 ? -3.595 1.335 2.186 1.00 98.25 83 GLU A C 1
ATOM 686 O O . GLU A 1 83 ? -3.027 1.861 1.224 1.00 98.25 83 GLU A O 1
ATOM 691 N N . ASN A 1 84 ? -2.930 0.555 3.043 1.00 98.06 84 ASN A N 1
ATOM 692 C CA . ASN A 1 84 ? -1.502 0.269 2.894 1.00 98.06 84 ASN A CA 1
ATOM 693 C C . ASN A 1 84 ? -1.197 -0.455 1.571 1.00 98.06 84 ASN A C 1
ATOM 695 O O . ASN A 1 84 ? -0.259 -0.080 0.861 1.00 98.06 84 ASN A O 1
ATOM 699 N N . TYR A 1 85 ? -2.001 -1.459 1.205 1.00 98.25 85 TYR A N 1
ATOM 700 C CA . TYR A 1 85 ? -1.842 -2.175 -0.062 1.00 98.25 85 TYR A CA 1
ATOM 701 C C . TYR 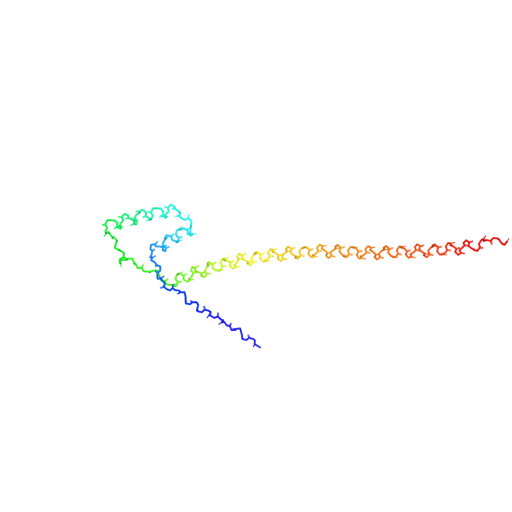A 1 85 ? -2.101 -1.279 -1.273 1.00 98.25 85 TYR A C 1
ATOM 703 O O . TYR A 1 85 ? -1.335 -1.331 -2.237 1.00 98.25 85 TYR A O 1
ATOM 711 N N . LYS A 1 86 ? -3.124 -0.417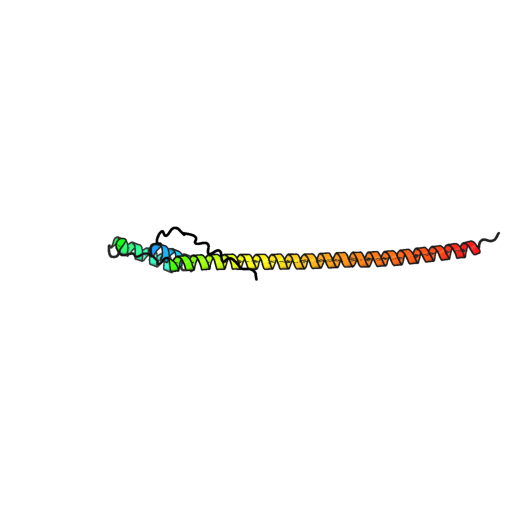 -1.227 1.00 98.44 86 LYS A N 1
ATOM 712 C CA . LYS A 1 86 ? -3.379 0.573 -2.286 1.00 98.44 86 LYS A CA 1
ATOM 713 C C . LYS A 1 86 ? -2.185 1.505 -2.479 1.00 98.44 86 LYS A C 1
ATOM 715 O O . LYS A 1 86 ? -1.765 1.729 -3.615 1.00 98.44 86 LYS A O 1
ATOM 720 N N . LEU A 1 87 ? -1.603 2.004 -1.388 1.00 98.38 87 LEU A N 1
ATOM 721 C CA . LEU A 1 87 ? -0.426 2.870 -1.443 1.00 98.38 87 LEU A CA 1
ATOM 722 C C . LEU A 1 87 ? 0.782 2.147 -2.055 1.00 98.38 87 LEU A C 1
ATOM 724 O O . LEU A 1 87 ? 1.452 2.696 -2.931 1.00 98.38 87 LEU A O 1
ATOM 728 N N . ALA A 1 88 ? 1.051 0.912 -1.626 1.00 98.19 88 ALA A N 1
ATOM 729 C CA . ALA A 1 88 ? 2.135 0.100 -2.173 1.00 98.19 88 ALA A CA 1
ATOM 730 C C . ALA A 1 88 ? 1.942 -0.171 -3.675 1.00 98.19 88 ALA A C 1
ATOM 732 O O . ALA A 1 88 ? 2.878 -0.003 -4.460 1.00 98.19 88 ALA A O 1
ATOM 733 N N . ALA A 1 89 ? 0.719 -0.508 -4.090 1.00 98.50 89 ALA A N 1
ATOM 734 C CA . ALA A 1 89 ? 0.377 -0.731 -5.489 1.00 98.50 89 ALA A CA 1
ATOM 735 C C . ALA A 1 89 ? 0.553 0.537 -6.343 1.00 98.50 89 ALA A C 1
ATOM 737 O O . ALA A 1 89 ? 1.105 0.455 -7.442 1.00 98.50 89 ALA A O 1
ATOM 738 N N . SER A 1 90 ? 0.152 1.714 -5.841 1.00 98.25 90 SER A N 1
ATOM 739 C CA . SER A 1 90 ? 0.367 2.989 -6.547 1.00 98.25 90 SER A CA 1
ATOM 740 C C . SER A 1 90 ? 1.855 3.269 -6.751 1.00 98.25 90 SER A C 1
ATOM 742 O O . SER A 1 90 ? 2.287 3.522 -7.875 1.00 98.25 90 SER A O 1
ATOM 744 N N . LYS A 1 91 ? 2.666 3.121 -5.695 1.00 98.44 91 LYS A N 1
ATOM 745 C CA . LYS A 1 91 ? 4.123 3.313 -5.772 1.00 98.44 91 LYS A CA 1
ATOM 746 C C . LYS A 1 91 ? 4.775 2.358 -6.774 1.00 98.44 91 LYS A C 1
A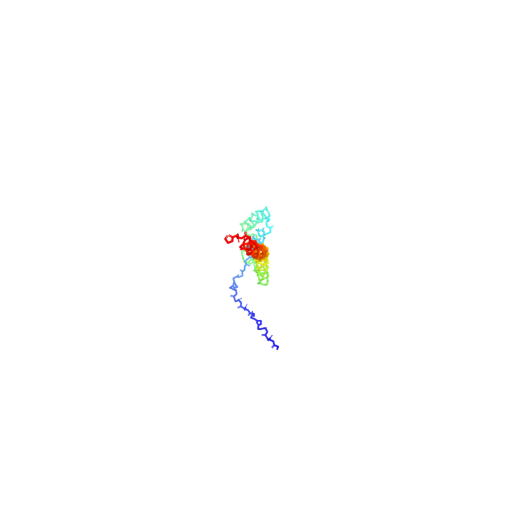TOM 748 O O . LYS A 1 91 ? 5.607 2.780 -7.577 1.00 98.44 91 LYS A O 1
ATOM 753 N N . ALA A 1 92 ? 4.381 1.084 -6.765 1.00 98.44 92 ALA A N 1
ATOM 754 C CA . ALA A 1 92 ? 4.882 0.094 -7.716 1.00 98.44 92 ALA A CA 1
ATOM 755 C C . ALA A 1 92 ? 4.498 0.446 -9.164 1.00 98.44 92 ALA A C 1
ATOM 757 O O . ALA A 1 92 ? 5.335 0.366 -10.064 1.00 98.44 92 ALA A O 1
ATOM 758 N N . LYS A 1 93 ? 3.257 0.897 -9.389 1.00 98.38 93 LYS A N 1
ATOM 759 C CA . LYS A 1 93 ? 2.783 1.353 -10.702 1.00 98.38 93 LYS A CA 1
ATOM 760 C C . LYS A 1 93 ? 3.590 2.548 -11.213 1.00 98.38 93 LYS A C 1
ATOM 762 O O . LYS A 1 93 ? 4.004 2.550 -12.370 1.00 98.38 93 LYS A O 1
ATOM 767 N N . GLU A 1 94 ? 3.842 3.541 -10.367 1.00 98.38 94 GLU A N 1
ATOM 768 C CA . GLU A 1 94 ? 4.648 4.716 -10.718 1.00 98.38 94 GLU A CA 1
ATOM 769 C C . GLU A 1 94 ? 6.099 4.339 -11.049 1.00 98.38 94 GLU A C 1
ATOM 771 O O . GLU A 1 94 ? 6.651 4.807 -12.048 1.00 98.38 94 GLU A O 1
ATOM 776 N N . ALA A 1 95 ? 6.713 3.460 -10.253 1.00 98.44 95 ALA A N 1
ATOM 777 C CA . ALA A 1 95 ? 8.061 2.959 -10.514 1.00 98.44 95 ALA A CA 1
ATOM 778 C C . ALA A 1 95 ? 8.136 2.206 -11.851 1.00 98.44 95 ALA A C 1
ATOM 780 O O . ALA A 1 95 ? 9.034 2.458 -12.657 1.00 98.44 95 ALA A O 1
ATOM 781 N N . LEU A 1 96 ? 7.152 1.346 -12.131 1.00 98.44 96 LEU A N 1
ATOM 782 C CA . LEU A 1 96 ? 7.060 0.624 -13.397 1.00 98.44 96 LEU A CA 1
ATOM 783 C C . LEU A 1 96 ? 6.956 1.584 -14.587 1.00 98.44 96 LEU A C 1
ATOM 785 O O . LEU A 1 96 ? 7.661 1.407 -15.578 1.00 98.44 96 LEU A O 1
ATOM 789 N N . GLN A 1 97 ? 6.124 2.623 -14.486 1.00 98.56 97 GLN A N 1
ATOM 790 C CA . GLN A 1 97 ? 5.995 3.633 -15.539 1.00 98.56 97 GLN A CA 1
ATOM 791 C C . GLN A 1 97 ? 7.313 4.371 -15.799 1.00 98.56 97 GLN A C 1
ATOM 793 O O . GLN A 1 97 ? 7.645 4.625 -16.956 1.00 98.56 97 GLN A O 1
ATOM 798 N N . LYS A 1 98 ? 8.084 4.698 -14.752 1.00 98.50 98 LYS A N 1
ATOM 799 C CA . LYS A 1 98 ? 9.410 5.320 -14.905 1.00 98.50 98 LYS A CA 1
ATOM 800 C C . LYS A 1 98 ? 10.375 4.399 -15.652 1.00 98.50 98 LYS A C 1
ATOM 802 O O . LYS A 1 98 ? 10.972 4.824 -16.636 1.00 98.50 98 LYS A O 1
ATOM 807 N N . ILE A 1 99 ? 10.460 3.131 -15.247 1.00 98.06 99 ILE A N 1
ATOM 808 C CA . ILE A 1 99 ? 11.335 2.137 -15.892 1.00 98.06 99 ILE A CA 1
ATOM 809 C C . ILE A 1 99 ? 10.937 1.918 -17.358 1.00 98.06 99 ILE A C 1
ATOM 811 O O . ILE A 1 99 ? 11.800 1.836 -18.229 1.00 98.06 99 ILE A O 1
ATOM 815 N N . GLN A 1 100 ? 9.637 1.851 -17.655 1.00 98.50 100 GLN A N 1
ATOM 816 C CA . GLN A 1 100 ? 9.149 1.699 -19.027 1.00 98.50 100 GLN A CA 1
ATOM 817 C C . GLN A 1 100 ? 9.539 2.886 -19.911 1.00 98.50 100 GLN A C 1
ATOM 819 O O . GLN A 1 100 ? 10.029 2.671 -21.019 1.00 98.50 100 GLN A O 1
ATOM 824 N N . LYS A 1 101 ? 9.383 4.120 -19.415 1.00 98.50 101 LYS A N 1
ATOM 825 C CA . LYS A 1 101 ? 9.794 5.329 -20.143 1.00 98.50 101 LYS A CA 1
ATOM 826 C C . LYS A 1 101 ? 11.294 5.337 -20.431 1.00 98.50 101 LYS A C 1
ATOM 828 O O . LYS A 1 101 ? 11.673 5.592 -21.570 1.00 98.50 101 LYS A O 1
ATOM 833 N N . GLU A 1 102 ? 12.125 5.008 -19.443 1.00 98.38 102 GLU A N 1
ATOM 834 C CA . GLU A 1 102 ? 13.584 4.955 -19.615 1.00 98.38 102 GLU A CA 1
ATOM 835 C C . GLU A 1 102 ? 13.993 3.880 -20.632 1.00 98.38 102 GLU A C 1
ATOM 837 O O . GLU A 1 102 ? 14.749 4.131 -21.571 1.00 98.38 102 GLU A O 1
ATOM 842 N N . ARG A 1 103 ? 13.409 2.681 -20.521 1.00 98.31 103 ARG A N 1
ATOM 843 C CA . ARG A 1 103 ? 13.611 1.597 -21.490 1.00 98.31 103 ARG A CA 1
ATOM 844 C C . ARG A 1 103 ? 13.249 2.038 -22.908 1.00 98.31 103 ARG A C 1
ATOM 846 O O . ARG A 1 103 ? 13.992 1.757 -23.850 1.00 98.31 103 ARG A O 1
ATOM 853 N N . ASP A 1 104 ? 12.102 2.689 -23.077 1.00 98.44 104 ASP A N 1
ATOM 854 C CA . ASP A 1 104 ? 11.626 3.123 -24.390 1.00 98.44 104 ASP A CA 1
ATOM 855 C C . ASP A 1 104 ? 12.501 4.244 -24.957 1.00 98.44 104 ASP A C 1
ATOM 857 O O . ASP A 1 104 ? 12.832 4.212 -26.145 1.00 98.44 104 ASP A O 1
ATOM 861 N N . PHE A 1 105 ? 12.964 5.165 -24.107 1.00 98.56 105 PHE A N 1
ATOM 862 C CA . PHE A 1 105 ? 13.956 6.173 -24.464 1.00 98.56 105 PHE A CA 1
ATOM 863 C C . PHE A 1 105 ? 15.248 5.528 -24.984 1.00 98.56 105 PHE A C 1
ATOM 865 O O . PHE A 1 105 ? 15.653 5.808 -26.115 1.00 98.56 105 PHE A O 1
ATOM 872 N N . HIS A 1 106 ? 15.843 4.594 -24.237 1.00 98.56 106 HIS A N 1
ATOM 873 C CA . HIS A 1 106 ? 17.048 3.882 -24.671 1.00 98.56 106 HIS A CA 1
ATOM 874 C C . HIS A 1 106 ? 16.835 3.104 -25.971 1.00 98.56 106 HIS A C 1
ATOM 876 O O . HIS A 1 106 ? 17.680 3.142 -26.868 1.00 98.56 106 HIS A O 1
ATOM 882 N N . ARG A 1 107 ? 15.690 2.427 -26.117 1.00 98.50 107 ARG A N 1
ATOM 883 C CA . ARG A 1 107 ? 15.369 1.660 -27.327 1.00 98.50 107 ARG A CA 1
ATOM 884 C C . ARG A 1 107 ? 15.242 2.565 -28.550 1.00 98.50 107 ARG A C 1
ATOM 886 O O . ARG A 1 107 ? 15.744 2.215 -29.619 1.00 98.50 107 ARG A O 1
ATOM 893 N N . MET A 1 108 ? 14.571 3.709 -28.415 1.00 98.44 108 MET A N 1
ATOM 894 C CA . MET A 1 108 ? 14.458 4.694 -29.493 1.00 98.44 108 MET A CA 1
ATOM 895 C C . MET A 1 108 ? 15.812 5.322 -29.824 1.00 98.44 108 MET A C 1
ATOM 897 O O . MET A 1 108 ? 16.157 5.430 -31.002 1.00 98.44 108 MET A O 1
ATOM 901 N N . HIS A 1 109 ? 16.596 5.686 -28.807 1.00 98.56 109 HIS A N 1
ATOM 902 C CA . HIS A 1 109 ? 17.921 6.271 -28.984 1.00 98.56 109 HIS A CA 1
ATOM 903 C C . HIS A 1 109 ? 18.867 5.309 -29.710 1.00 98.56 109 HIS A C 1
ATOM 905 O O . HIS A 1 109 ? 19.458 5.677 -30.723 1.00 98.56 109 HIS A O 1
ATOM 911 N N . HIS A 1 110 ? 18.922 4.045 -29.283 1.00 98.56 110 HIS A N 1
ATOM 912 C CA . HIS A 1 110 ? 19.721 3.018 -29.948 1.00 98.56 110 HIS A CA 1
ATOM 913 C C . HIS A 1 110 ? 19.339 2.859 -31.427 1.00 98.56 110 HIS A C 1
ATOM 915 O O . HIS A 1 110 ? 20.212 2.854 -32.294 1.00 98.56 110 HIS A O 1
ATOM 921 N N . LYS A 1 111 ? 18.036 2.792 -31.743 1.00 98.44 111 LYS A N 1
ATOM 922 C CA . LYS A 1 111 ? 17.562 2.719 -33.137 1.00 98.44 111 LYS A CA 1
ATOM 923 C C . LYS A 1 111 ? 18.035 3.911 -33.972 1.00 98.44 111 LYS A C 1
ATOM 925 O O . LYS A 1 111 ? 18.484 3.705 -35.097 1.00 98.44 111 LYS A O 1
ATOM 930 N N . ARG A 1 112 ? 17.956 5.132 -33.431 1.00 98.50 112 ARG A N 1
ATOM 931 C CA . ARG A 1 112 ? 18.431 6.349 -34.109 1.00 98.50 112 ARG A CA 1
ATOM 932 C C . ARG A 1 112 ? 19.932 6.274 -34.395 1.00 98.50 112 ARG A C 1
ATOM 934 O O . ARG A 1 112 ? 20.333 6.436 -35.541 1.00 98.50 112 ARG A O 1
ATOM 941 N N . VAL A 1 113 ? 20.738 5.950 -33.384 1.00 98.50 113 VAL A N 1
ATOM 942 C CA . VAL A 1 113 ? 22.201 5.846 -33.516 1.00 98.50 113 VAL A CA 1
ATOM 943 C C . VAL A 1 113 ? 22.592 4.793 -34.554 1.00 98.50 113 VAL A C 1
ATOM 945 O O . VAL A 1 113 ? 23.486 5.017 -35.365 1.00 98.50 113 VAL A O 1
ATOM 948 N N . VAL A 1 114 ? 21.900 3.650 -34.593 1.00 98.62 114 VAL A N 1
ATOM 949 C CA . VAL A 1 114 ? 22.137 2.623 -35.620 1.00 98.62 114 VAL A CA 1
ATOM 950 C C . VAL A 1 114 ? 21.835 3.152 -37.026 1.00 98.62 114 VAL A C 1
ATOM 952 O O . VAL A 1 114 ? 22.605 2.882 -37.949 1.00 98.62 114 VAL A O 1
ATOM 955 N N . GLN A 1 115 ? 20.755 3.919 -37.205 1.00 98.38 115 GLN A N 1
ATOM 956 C CA . GLN A 1 115 ? 20.433 4.543 -38.493 1.00 98.38 115 GLN A CA 1
ATOM 957 C C . GLN A 1 115 ? 21.498 5.562 -38.916 1.00 98.38 115 GLN A C 1
ATOM 959 O O . GLN A 1 115 ? 21.953 5.520 -40.057 1.00 98.38 115 GLN A O 1
ATOM 964 N N . GLU A 1 116 ? 21.927 6.439 -38.008 1.00 98.25 116 GLU A N 1
ATOM 965 C CA . GLU A 1 116 ? 22.989 7.424 -38.254 1.00 98.25 116 GLU A CA 1
ATOM 966 C C . GLU A 1 116 ? 24.312 6.740 -38.615 1.00 98.25 116 GLU A C 1
ATOM 968 O O . GLU A 1 116 ? 24.913 7.058 -39.641 1.00 98.25 116 GLU A O 1
ATOM 973 N N . LYS A 1 117 ? 24.708 5.714 -37.852 1.00 98.44 117 LYS A N 1
ATOM 974 C CA . LYS A 1 117 ? 25.888 4.889 -38.143 1.00 98.44 117 LYS A CA 1
ATOM 975 C C . LYS A 1 117 ? 25.822 4.294 -39.550 1.00 98.44 117 LYS A C 1
ATOM 977 O O . LYS A 1 117 ? 26.796 4.356 -40.295 1.00 98.44 117 LYS A O 1
ATOM 982 N N . ASN A 1 118 ? 24.684 3.714 -39.930 1.00 98.50 118 ASN A N 1
ATOM 983 C CA . ASN A 1 118 ? 24.525 3.085 -41.242 1.00 98.50 118 ASN A CA 1
ATOM 984 C C . ASN A 1 118 ? 24.565 4.104 -42.393 1.00 98.50 118 ASN A C 1
ATOM 986 O O . ASN A 1 118 ? 25.095 3.786 -43.462 1.00 98.50 118 ASN A O 1
ATOM 990 N N . ARG A 1 119 ? 24.056 5.326 -42.181 1.00 98.31 119 ARG A N 1
ATOM 991 C CA . ARG A 1 119 ? 24.196 6.433 -43.143 1.00 98.31 119 ARG A CA 1
ATOM 992 C C . ARG A 1 119 ? 25.664 6.805 -43.336 1.00 98.31 119 ARG A C 1
ATOM 994 O O . ARG A 1 119 ? 26.148 6.724 -44.458 1.00 98.31 119 ARG A O 1
ATOM 1001 N N . LEU A 1 120 ? 26.392 7.049 -42.245 1.00 98.31 120 LEU A N 1
ATOM 1002 C CA . LEU A 1 120 ? 27.822 7.377 -42.294 1.00 98.31 120 LEU A CA 1
ATOM 1003 C C . LEU A 1 120 ? 28.652 6.286 -42.982 1.00 98.31 120 LEU A C 1
ATOM 1005 O O . LEU A 1 120 ? 29.507 6.585 -43.811 1.00 98.31 120 LEU A O 1
ATOM 1009 N N . ILE A 1 121 ? 28.375 5.009 -42.697 1.00 98.25 121 ILE A N 1
ATOM 1010 C CA . ILE A 1 121 ? 29.031 3.884 -43.383 1.00 98.25 121 ILE A CA 1
ATOM 1011 C C . ILE A 1 121 ? 28.786 3.946 -44.897 1.00 98.25 121 ILE A C 1
ATOM 1013 O O . ILE A 1 121 ? 29.701 3.693 -45.681 1.00 98.25 121 ILE A O 1
ATOM 1017 N N . SER A 1 122 ? 27.558 4.258 -45.313 1.00 98.12 122 SER A N 1
ATOM 1018 C CA . SER A 1 122 ? 27.195 4.350 -46.730 1.00 98.12 122 SER A CA 1
ATOM 1019 C C . SER A 1 122 ? 27.896 5.524 -47.416 1.00 98.12 122 SER A C 1
ATOM 1021 O O . SER A 1 122 ? 28.410 5.361 -48.524 1.00 98.12 122 SER A O 1
ATOM 1023 N N . ASP A 1 123 ? 27.986 6.668 -46.742 1.00 97.62 123 ASP A N 1
ATOM 1024 C CA . ASP A 1 123 ? 28.673 7.857 -47.250 1.00 97.62 123 ASP A CA 1
ATOM 1025 C C . ASP A 1 123 ? 30.183 7.618 -47.380 1.00 97.62 123 ASP A C 1
ATOM 1027 O O . ASP A 1 123 ? 30.762 7.910 -48.425 1.00 97.62 123 ASP A O 1
ATOM 1031 N N . ILE A 1 124 ? 30.813 6.978 -46.386 1.00 97.25 124 ILE A N 1
ATOM 1032 C CA . ILE A 1 124 ? 32.229 6.579 -46.452 1.00 97.25 124 ILE A CA 1
ATOM 1033 C C . ILE A 1 124 ? 32.479 5.636 -47.632 1.00 97.25 124 ILE A C 1
ATOM 1035 O O . ILE A 1 124 ? 33.461 5.803 -48.353 1.00 97.25 124 ILE A O 1
ATOM 1039 N N . LYS A 1 125 ? 31.607 4.641 -47.852 1.00 96.69 125 LYS A N 1
ATOM 1040 C CA . LYS A 1 125 ? 31.733 3.722 -48.997 1.00 96.69 125 LYS A CA 1
ATOM 1041 C C . LYS A 1 125 ? 31.658 4.470 -50.327 1.00 96.69 125 LYS A C 1
ATOM 1043 O O . LYS A 1 125 ? 32.475 4.211 -51.206 1.00 96.69 125 LYS A O 1
ATOM 1048 N N . ARG A 1 126 ? 30.715 5.407 -50.460 1.00 96.12 126 ARG A N 1
ATOM 1049 C CA . ARG A 1 126 ? 30.565 6.238 -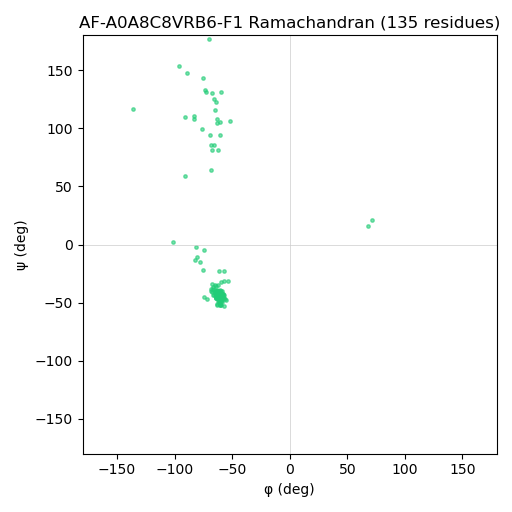51.661 1.00 96.12 126 ARG A CA 1
ATOM 1050 C C . ARG A 1 126 ? 31.791 7.116 -51.895 1.00 96.12 126 ARG A C 1
ATOM 1052 O O . ARG A 1 126 ? 32.275 7.183 -53.017 1.00 96.12 126 ARG A O 1
ATOM 1059 N N . LEU A 1 127 ? 32.309 7.737 -50.837 1.00 95.62 127 LEU A N 1
ATOM 1060 C CA . LEU A 1 127 ? 33.486 8.595 -50.907 1.00 95.62 127 LEU A CA 1
ATOM 1061 C C . LEU A 1 127 ? 34.731 7.808 -51.328 1.00 95.62 127 LEU A C 1
ATOM 1063 O O . LEU A 1 127 ? 35.450 8.236 -52.224 1.00 95.62 127 LEU A O 1
ATOM 1067 N N . LYS A 1 128 ? 34.951 6.627 -50.738 1.00 94.31 128 LYS A N 1
ATOM 1068 C CA . LYS A 1 128 ? 36.043 5.727 -51.135 1.00 94.31 128 LYS A CA 1
ATOM 1069 C C . LYS A 1 128 ? 35.940 5.324 -52.605 1.00 94.31 128 LYS A C 1
ATOM 1071 O O . LYS A 1 128 ? 36.922 5.450 -53.321 1.00 94.31 128 LYS A O 1
ATOM 1076 N N . ALA A 1 129 ? 34.756 4.903 -53.059 1.00 92.88 129 ALA A N 1
ATOM 1077 C CA . ALA A 1 129 ? 34.534 4.535 -54.459 1.00 92.88 129 ALA A CA 1
ATOM 1078 C C . ALA A 1 129 ? 34.798 5.706 -55.419 1.00 92.88 129 ALA A C 1
ATOM 1080 O O . ALA A 1 129 ? 35.416 5.517 -56.461 1.00 92.88 129 ALA A O 1
ATOM 1081 N N . HIS A 1 130 ? 34.370 6.916 -55.047 1.00 91.81 130 HIS A N 1
ATOM 1082 C CA . HIS A 1 130 ? 34.661 8.129 -55.804 1.00 91.81 130 HIS A CA 1
ATOM 1083 C C . HIS A 1 130 ? 36.172 8.374 -55.899 1.00 91.81 130 HIS A C 1
ATOM 1085 O O . HIS A 1 130 ? 36.687 8.496 -57.002 1.00 91.81 130 HIS A O 1
ATOM 1091 N N . TYR A 1 131 ? 36.916 8.371 -54.789 1.00 89.12 131 TYR A N 1
ATOM 1092 C CA . TYR A 1 131 ? 38.368 8.597 -54.827 1.00 89.12 131 TYR A CA 1
ATOM 1093 C C . TYR A 1 131 ? 39.154 7.515 -55.573 1.00 89.12 131 TYR A C 1
ATOM 1095 O O . TYR A 1 131 ? 40.090 7.861 -56.285 1.00 89.12 131 TYR A O 1
ATOM 1103 N N . SER A 1 132 ? 38.754 6.243 -55.496 1.00 88.44 132 SER A N 1
ATOM 1104 C CA . SER A 1 132 ? 39.373 5.177 -56.299 1.00 88.44 132 SER A CA 1
ATOM 1105 C C . SER A 1 132 ? 39.229 5.400 -57.810 1.00 88.44 132 SER A C 1
ATOM 1107 O O . SER A 1 132 ? 40.026 4.872 -58.572 1.00 88.44 132 SER A O 1
ATOM 1109 N N . SER A 1 133 ? 38.244 6.187 -58.259 1.00 81.31 133 SER A N 1
ATOM 1110 C CA . SER A 1 133 ? 38.110 6.556 -59.677 1.00 81.31 133 SER A CA 1
ATOM 1111 C C . SER A 1 133 ? 39.033 7.700 -60.122 1.00 81.31 133 SER A C 1
ATOM 1113 O O . SER A 1 133 ? 39.161 7.934 -61.320 1.00 81.31 133 SER A O 1
ATOM 1115 N N . TYR A 1 134 ? 39.684 8.394 -59.179 1.00 78.56 134 TYR A N 1
ATOM 1116 C CA . TYR A 1 134 ? 40.630 9.485 -59.443 1.00 78.56 134 TYR A CA 1
ATOM 1117 C C . TYR A 1 134 ? 42.104 9.070 -59.333 1.00 78.56 134 TYR A C 1
ATOM 1119 O O . TYR A 1 134 ? 42.961 9.935 -59.498 1.00 78.56 134 TYR A O 1
ATOM 1127 N N . GLU A 1 135 ? 42.429 7.799 -59.059 1.00 63.19 135 GLU A N 1
ATOM 1128 C CA . GLU A 1 135 ? 43.821 7.335 -59.157 1.00 63.19 135 GLU A CA 1
ATOM 1129 C C . GLU A 1 135 ? 44.280 7.420 -60.628 1.00 63.19 135 GLU A C 1
ATOM 1131 O O . GLU A 1 135 ? 43.702 6.739 -61.480 1.00 63.19 135 GLU A O 1
ATOM 1136 N N . PRO A 1 136 ? 45.282 8.256 -60.970 1.00 63.25 136 PRO A N 1
ATOM 1137 C CA . PRO A 1 136 ? 45.932 8.186 -62.270 1.00 63.25 136 PRO A CA 1
ATOM 1138 C C . PRO A 1 136 ? 46.805 6.926 -62.287 1.00 63.25 136 PRO A C 1
ATOM 1140 O O . PRO A 1 136 ? 47.565 6.703 -61.345 1.00 63.25 136 PRO A O 1
ATOM 1143 N N . THR A 1 137 ? 46.677 6.119 -63.344 1.00 51.50 137 THR A N 1
ATOM 1144 C CA . THR A 1 137 ? 47.636 5.055 -63.711 1.00 51.50 137 THR A CA 1
ATOM 1145 C C . THR A 1 137 ? 49.086 5.505 -63.618 1.00 51.50 137 THR A C 1
ATOM 1147 O O . THR A 1 137 ? 49.359 6.655 -64.035 1.00 51.50 137 THR A O 1
#

Sequence (137 aa):
MAQRSVLTSKHSVSEIPEIVDDFLCNFLVRMGMARTLDCFQTEWYELMQKGAIERKDIGFVPDMYTYNQHLEMENRRLKKELENYKLAASKAKEALQKIQKERDFHRMHHKRVVQEKNRLISDIKRLKAHYSSYEPT

Solvent-accessible surface area (backbone atoms only — not comparable to full-atom values): 8016 Å² total; per-residue (Å²): 136,83,83,76,79,78,79,77,75,78,73,81,66,82,85,70,70,47,44,50,66,62,49,50,50,54,48,29,59,74,71,66,35,61,70,60,42,53,52,49,53,53,55,50,54,52,35,43,74,70,64,78,48,55,80,85,74,57,56,65,50,60,65,69,56,59,50,50,52,51,52,50,54,50,52,53,50,52,51,54,52,51,53,50,50,52,52,52,50,51,54,52,52,54,53,49,52,53,53,50,50,52,52,50,48,52,54,53,50,51,54,49,52,54,52,53,53,53,49,53,54,51,51,52,51,52,50,51,56,54,53,66,73,66,64,78,131

Secondary structure (DSSP, 8-state):
----------------PPBHHHHHHHHHHHTT-HHHHHHHHHHHHHHHHTTSS-TTT--BPPHHHHHHHHHHHHHHHHHHHHHHHHHHHHHHHHHHHHHHHHHHHHHHHHHHHHHHHHHHHHHHHHHHHHHHTT---

Mean predicted aligned error: 13.11 Å

pLDDT: mean 83.8, std 18.06, range [37.38, 98.62]

Radius of gyration: 38.83 Å; Cα contacts (8 Å, |Δi|>4): 31; chains: 1; bounding box: 73×33×115 Å

Foldseek 3Di:
DDPPPPPPPPPPDPPPFAWVLNVVLVVCVVVVVVVVSVVCVVVVVVCVVVVVDDSVNTDTDPVVVVVVVVVVVVVVVVVVVVVVVVVVVVVVVVVVVVVVVVVVVVVVVVVVVVVVVVVVVVVVVVVVVVVVVVDDD

InterPro domains:
  IPR050995 WD repeat and F-box domain-containing protein [PTHR14604] (4-137)

Organism: NCBI:txid367368